Protein AF-A0A0R1VST0-F1 (afdb_monomer)

Radius of gyration: 21.59 Å; Cα contacts (8 Å, |Δi|>4): 178; chains: 1; bounding box: 47×49×69 Å

Nearest PDB structures (foldseek):
  4yc6-assembly4_G  TM=4.303E-01  e=3.233E-01  Homo sapiens
  6gu6-assembly1_A  TM=4.087E-01  e=3.025E-01  Homo sapiens
  7egb-assembly1_8  TM=4.702E-01  e=1.594E+00  Homo sapiens
  5a14-assembly1_A  TM=3.834E-01  e=1.492E+00  Homo sapiens
  1s28-assembly1_A  TM=2.102E-01  e=7.357E+00  Pseudomonas savastanoi pv. phaseolicola

Mean predicted aligned error: 6.31 Å

Sequence (160 aa):
MFVMWWSVFGMIIAALVVYVIGHHLWLRFRQISYQKQLDQQIRQVLPNLQAKIPQLIPESLTSSIPVSIWHRDVLIYEYMVQLRNTSSVTITAPALGIELNRAPALKARLIVTECWQRGDRFHFDVAYLINPETLEYVGDMAKIAEVDEAQAKEINNHKE

pLDDT: mean 90.3, std 8.96, range [51.16, 97.69]

Solvent-accessible surface area (backbone atoms only — not comparable to full-atom values): 8895 Å² total; per-residue (Å²): 114,73,70,59,53,53,54,53,52,51,51,52,51,52,52,51,52,52,48,53,53,52,49,54,50,51,51,53,52,50,52,54,52,50,49,55,54,48,52,57,32,48,61,71,34,34,67,65,47,26,77,78,40,72,46,51,40,68,87,53,60,45,74,44,71,65,80,83,79,66,90,64,81,51,47,47,36,39,35,38,30,38,33,80,49,64,70,86,80,86,72,49,30,70,61,49,23,58,54,57,62,64,26,76,88,64,89,50,60,57,41,35,79,42,60,50,72,61,68,42,34,43,36,38,32,38,38,44,51,77,48,69,47,27,46,52,50,53,55,52,52,52,54,49,51,54,51,54,55,51,52,55,51,55,56,53,65,75,75,111

Foldseek 3Di:
DVVVVVVVVVVVVVVVVCVVVVVVVVLVVVLVVVVVVLLVQQLVLVVVVCVVVVQWDSVQKDKDDPDPPDPDSFNKIKIKTFGNFQDDDPDFQVNVQVSSQVRPPQPFGKGWPDWDDDTRMTMIMITGPPDPSNVVVVVVSVVVVVVVVVVVVVVVVVVD

Secondary structure (DSSP, 8-state):
-HHHHHHHHHHHHHHHHHHHHHHHHHHHHHHHHHHHHHHHHHHHHHHHHHHHSTTB-GGG-EEEPPPS-S-S---EEEEEEEBSS-PPP---HHHHHHHHTTSTT-SS-EEEEEEEEETTEEEEEEEETTSHHHHHHHHHHHHHHHHHHHHHHHHHHT--

Organism: NCBI:txid1423735

Structure (mmCIF, N/CA/C/O backbone):
data_AF-A0A0R1VST0-F1
#
_entry.id   AF-A0A0R1VST0-F1
#
loop_
_atom_site.group_PDB
_atom_site.id
_atom_site.type_symbol
_atom_site.label_atom_id
_atom_site.label_alt_id
_atom_site.label_comp_id
_atom_site.label_asym_id
_atom_site.label_entity_id
_atom_site.label_seq_id
_atom_site.pdbx_PDB_ins_code
_atom_site.Cartn_x
_atom_site.Cartn_y
_atom_site.Cartn_z
_atom_site.occupancy
_atom_site.B_iso_or_equiv
_atom_site.auth_seq_id
_atom_site.auth_comp_id
_atom_site.auth_asym_id
_atom_site.auth_atom_id
_atom_site.pdbx_PDB_model_num
ATOM 1 N N . MET A 1 1 ? 33.007 -3.092 -44.570 1.00 61.06 1 MET A N 1
ATOM 2 C CA . MET A 1 1 ? 31.642 -3.556 -44.225 1.00 61.06 1 MET A CA 1
ATOM 3 C C . MET A 1 1 ? 31.562 -4.136 -42.812 1.00 61.06 1 MET A C 1
ATOM 5 O O . MET A 1 1 ? 30.746 -3.653 -42.049 1.00 61.06 1 MET A O 1
ATOM 9 N N . PHE A 1 2 ? 32.427 -5.084 -42.422 1.00 68.44 2 PHE A N 1
ATOM 10 C CA . PHE A 1 2 ? 32.388 -5.759 -41.106 1.00 68.44 2 PHE A CA 1
ATOM 11 C C . PHE A 1 2 ? 32.458 -4.816 -39.882 1.00 68.44 2 PHE A C 1
ATOM 13 O O . PHE A 1 2 ? 31.684 -4.966 -38.948 1.00 68.44 2 PHE A O 1
ATOM 20 N N . VAL A 1 3 ? 33.309 -3.783 -39.917 1.00 75.25 3 VAL A N 1
ATOM 21 C CA . VAL A 1 3 ? 33.450 -2.792 -38.824 1.00 75.25 3 VAL A CA 1
ATOM 22 C C . VAL A 1 3 ? 32.176 -1.958 -38.604 1.00 75.25 3 VAL A C 1
ATOM 24 O O . VAL A 1 3 ? 31.838 -1.640 -37.470 1.00 75.25 3 VAL A O 1
ATOM 27 N N . MET A 1 4 ? 31.421 -1.669 -39.669 1.00 83.00 4 MET A N 1
ATOM 28 C CA . MET A 1 4 ? 30.179 -0.886 -39.592 1.00 83.00 4 MET A CA 1
ATOM 29 C C . MET A 1 4 ? 29.078 -1.637 -38.826 1.00 83.00 4 MET A C 1
ATOM 31 O O . MET A 1 4 ? 28.333 -1.030 -38.063 1.00 83.00 4 MET A O 1
ATOM 35 N N . TRP A 1 5 ? 29.018 -2.965 -38.972 1.00 86.25 5 TRP A N 1
ATOM 36 C CA . TRP A 1 5 ? 28.059 -3.812 -38.259 1.00 86.25 5 TRP A CA 1
ATOM 37 C C . TRP A 1 5 ? 28.321 -3.857 -36.750 1.00 86.25 5 TRP A C 1
ATOM 39 O O . TRP A 1 5 ? 27.374 -3.805 -35.969 1.00 86.25 5 TRP A O 1
ATOM 49 N N . TRP A 1 6 ? 29.588 -3.866 -36.327 1.00 91.62 6 TRP A N 1
ATOM 50 C CA . TRP A 1 6 ? 29.949 -3.814 -34.906 1.00 91.62 6 TRP A CA 1
ATOM 51 C C . TRP A 1 6 ? 29.587 -2.481 -34.252 1.00 91.62 6 TRP A C 1
ATOM 53 O O . TRP A 1 6 ? 29.103 -2.469 -33.122 1.00 91.62 6 TRP A O 1
ATOM 63 N N . SER A 1 7 ? 29.756 -1.364 -34.963 1.00 89.50 7 SER A N 1
ATOM 64 C CA . SER A 1 7 ? 29.334 -0.049 -34.468 1.00 89.50 7 SER A CA 1
ATOM 65 C C . SER A 1 7 ? 27.814 0.050 -34.316 1.00 89.50 7 SER A C 1
ATOM 67 O O . SER A 1 7 ? 27.337 0.552 -33.300 1.00 89.50 7 SER A O 1
ATOM 69 N N . VAL A 1 8 ? 27.048 -0.472 -35.282 1.00 93.00 8 VAL A N 1
ATOM 70 C CA . VAL A 1 8 ? 25.577 -0.520 -35.198 1.00 93.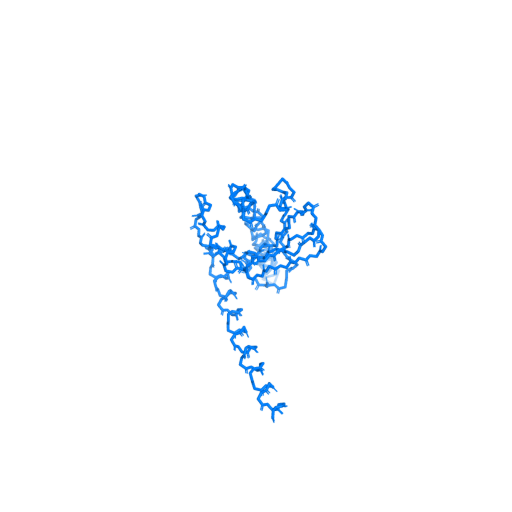00 8 VAL A CA 1
ATOM 71 C C . VAL A 1 8 ? 25.131 -1.402 -34.031 1.00 93.00 8 VAL A C 1
ATOM 73 O O . VAL A 1 8 ? 24.298 -0.987 -33.230 1.00 93.00 8 VAL A O 1
ATOM 76 N N . PHE A 1 9 ? 25.726 -2.585 -33.883 1.00 94.94 9 PHE A N 1
ATOM 77 C CA . PHE A 1 9 ? 25.421 -3.492 -32.779 1.00 94.94 9 PHE A CA 1
ATOM 78 C C . PHE A 1 9 ? 25.739 -2.869 -31.411 1.00 94.94 9 PHE A C 1
ATOM 80 O O . PHE A 1 9 ? 24.911 -2.914 -30.502 1.00 94.94 9 PHE A O 1
ATOM 87 N N . GLY A 1 10 ? 26.894 -2.208 -31.283 1.00 95.56 10 GLY A N 1
ATOM 88 C CA . GLY A 1 10 ? 27.271 -1.484 -30.069 1.00 95.56 10 GLY A CA 1
ATOM 89 C C . GLY A 1 10 ? 26.290 -0.363 -29.715 1.00 95.56 10 GLY A C 1
ATOM 90 O O . GLY A 1 10 ? 25.931 -0.209 -28.550 1.00 95.56 10 GLY A O 1
ATOM 91 N N . MET A 1 11 ? 25.792 0.375 -30.712 1.00 96.50 11 MET A N 1
ATOM 92 C CA . MET A 1 11 ? 24.791 1.426 -30.504 1.00 96.50 11 MET A CA 1
ATOM 93 C C . MET A 1 11 ? 23.446 0.863 -30.027 1.00 96.50 11 MET A C 1
ATOM 95 O O . MET A 1 11 ? 22.840 1.428 -29.119 1.00 96.50 11 MET A O 1
ATOM 99 N N . ILE A 1 12 ? 23.000 -0.264 -30.589 1.00 96.62 12 ILE A N 1
ATOM 100 C CA . ILE A 1 12 ? 21.766 -0.941 -30.161 1.00 96.62 12 ILE A CA 1
ATOM 101 C C . ILE A 1 12 ? 21.889 -1.409 -28.709 1.00 96.62 12 ILE A C 1
ATOM 103 O O . ILE A 1 12 ? 20.982 -1.168 -27.912 1.00 96.62 12 ILE A O 1
ATOM 107 N N . ILE A 1 13 ? 23.017 -2.025 -28.340 1.00 96.75 13 ILE A N 1
ATOM 108 C CA . ILE A 1 13 ? 23.263 -2.445 -26.954 1.00 96.75 13 ILE A CA 1
ATOM 109 C C . ILE A 1 13 ? 23.257 -1.236 -26.020 1.00 96.75 13 ILE A C 1
ATOM 111 O O . ILE A 1 13 ? 22.597 -1.272 -24.984 1.00 96.75 13 ILE A O 1
ATOM 115 N N . ALA A 1 14 ? 23.948 -0.154 -26.382 1.00 96.31 14 ALA A N 1
ATOM 116 C CA . ALA A 1 14 ? 23.977 1.056 -25.569 1.00 96.31 14 ALA A CA 1
ATOM 117 C C . ALA A 1 14 ? 22.568 1.637 -25.365 1.00 96.31 14 ALA A C 1
ATOM 119 O O . ALA A 1 14 ? 22.197 1.967 -24.238 1.00 96.31 14 ALA A O 1
ATOM 120 N N . ALA A 1 15 ? 21.755 1.698 -26.423 1.00 96.94 15 ALA A N 1
ATOM 121 C CA . ALA A 1 15 ? 20.371 2.154 -26.340 1.00 96.94 15 ALA A CA 1
ATOM 122 C C . ALA A 1 15 ? 19.517 1.255 -25.428 1.00 96.94 15 ALA A C 1
ATOM 124 O O . ALA A 1 15 ? 18.759 1.767 -24.604 1.00 96.94 15 ALA A O 1
ATOM 125 N N . LEU A 1 16 ? 19.675 -0.070 -25.520 1.00 97.25 16 LEU A N 1
ATOM 126 C CA . LEU A 1 16 ? 18.974 -1.026 -24.660 1.00 97.25 16 LEU A CA 1
ATOM 127 C C . LEU A 1 16 ? 19.350 -0.839 -23.184 1.00 97.25 16 LEU A C 1
ATOM 129 O O . LEU A 1 16 ? 18.473 -0.802 -22.324 1.00 97.25 16 LEU A O 1
ATOM 133 N N . VAL A 1 17 ? 20.642 -0.680 -22.887 1.00 96.56 17 VAL A N 1
ATOM 134 C CA . VAL A 1 17 ? 21.134 -0.457 -21.519 1.00 96.56 17 VAL A CA 1
ATOM 135 C C . VAL A 1 17 ? 20.560 0.836 -20.942 1.00 96.56 17 VAL A C 1
ATOM 137 O O . VAL A 1 17 ? 20.045 0.833 -19.823 1.00 96.56 17 VAL A O 1
ATOM 140 N N . VAL A 1 18 ? 20.586 1.928 -21.711 1.00 96.50 18 VAL A N 1
ATOM 141 C CA . VAL A 1 18 ? 20.003 3.213 -21.295 1.00 96.50 18 VAL A CA 1
ATOM 142 C C . VAL A 1 18 ? 18.503 3.077 -21.043 1.00 96.50 18 VAL A C 1
ATOM 144 O O . VAL A 1 18 ? 18.011 3.579 -20.033 1.00 96.50 18 VAL A O 1
ATOM 147 N N . TYR A 1 19 ? 17.784 2.369 -21.916 1.00 95.75 19 TYR A N 1
ATOM 148 C CA . TYR A 1 19 ? 16.354 2.128 -21.752 1.00 95.75 19 TYR A CA 1
ATOM 149 C C . TYR A 1 19 ? 16.048 1.353 -20.467 1.00 95.75 19 TYR A C 1
ATOM 151 O O . TYR A 1 19 ? 15.217 1.796 -19.678 1.00 95.75 19 TYR A O 1
ATOM 159 N N . VAL A 1 20 ? 16.741 0.238 -20.220 1.00 93.12 20 VAL A N 1
ATOM 160 C CA . VAL A 1 20 ? 16.515 -0.604 -19.035 1.00 93.12 20 VAL A CA 1
ATOM 161 C C . VAL A 1 20 ? 16.797 0.177 -17.752 1.00 93.12 20 VAL A C 1
ATOM 163 O O . VAL A 1 20 ? 15.960 0.195 -16.849 1.00 93.12 20 VAL A O 1
ATOM 166 N N . ILE A 1 21 ? 17.926 0.887 -17.681 1.00 93.75 21 ILE A N 1
ATOM 167 C CA . ILE A 1 21 ? 18.277 1.702 -16.509 1.00 93.75 21 ILE A CA 1
ATOM 168 C C . ILE A 1 21 ? 17.250 2.820 -16.306 1.00 93.75 21 ILE A C 1
ATOM 170 O O . ILE A 1 21 ? 16.734 2.990 -15.202 1.00 93.75 21 ILE A O 1
ATOM 174 N N . GLY A 1 22 ? 16.925 3.566 -17.365 1.00 93.75 22 GLY A N 1
ATOM 175 C CA . GLY A 1 22 ? 15.959 4.661 -17.301 1.00 93.75 22 GLY A CA 1
ATOM 176 C C . GLY A 1 22 ? 14.577 4.186 -16.857 1.00 93.75 22 GLY A C 1
ATOM 177 O O . GLY A 1 22 ? 13.959 4.810 -15.995 1.00 93.75 22 GLY A O 1
ATOM 178 N N . HIS A 1 23 ? 14.122 3.048 -17.380 1.00 90.50 23 HIS A N 1
ATOM 179 C CA . HIS A 1 23 ? 12.856 2.438 -16.999 1.00 90.50 23 HIS A CA 1
ATOM 180 C C . HIS A 1 23 ? 12.844 2.031 -15.521 1.00 90.50 23 HIS A C 1
ATOM 182 O O . HIS A 1 23 ? 11.932 2.421 -14.792 1.00 90.50 23 HIS A O 1
ATOM 188 N N . HIS A 1 24 ? 13.878 1.333 -15.040 1.00 87.88 24 HIS A N 1
ATOM 189 C CA . HIS A 1 24 ? 13.978 0.948 -13.629 1.00 87.88 24 HIS A CA 1
ATOM 190 C C . HIS A 1 24 ? 13.991 2.153 -12.686 1.00 87.88 24 HIS A C 1
ATOM 192 O O . HIS A 1 24 ? 13.293 2.152 -11.669 1.00 87.88 24 HIS A O 1
ATOM 198 N N . LEU A 1 25 ? 14.753 3.196 -13.023 1.00 90.25 25 LEU A N 1
ATOM 199 C CA . LEU A 1 25 ? 14.792 4.426 -12.234 1.00 90.25 25 LEU A CA 1
ATOM 200 C C . LEU A 1 25 ? 13.430 5.119 -12.220 1.00 90.25 25 LEU A C 1
ATOM 202 O O . LEU A 1 25 ? 12.967 5.537 -11.160 1.00 90.25 25 LEU A O 1
ATOM 206 N N . TRP A 1 26 ? 12.763 5.206 -13.371 1.00 91.19 26 TRP A N 1
ATOM 207 C CA . TRP A 1 26 ? 11.438 5.809 -13.475 1.00 91.19 26 TRP A CA 1
ATOM 208 C C . TRP A 1 26 ? 10.400 5.086 -12.612 1.00 91.19 26 TRP A C 1
ATOM 210 O O . TRP A 1 26 ? 9.687 5.748 -11.855 1.00 91.19 26 TRP A O 1
ATOM 220 N N . LEU A 1 27 ? 10.362 3.750 -12.651 1.00 89.12 27 LEU A N 1
ATOM 221 C CA . LEU A 1 27 ? 9.493 2.956 -11.778 1.00 89.12 27 LEU A CA 1
ATOM 222 C C . LEU A 1 27 ? 9.796 3.233 -10.301 1.00 89.12 27 LEU A C 1
ATOM 224 O O . LEU A 1 27 ? 8.892 3.523 -9.520 1.00 89.12 27 LEU A O 1
ATOM 228 N N . ARG A 1 28 ? 11.077 3.257 -9.913 1.00 88.50 28 ARG A N 1
ATOM 229 C CA . ARG A 1 28 ? 11.459 3.532 -8.522 1.00 88.50 28 ARG A CA 1
ATOM 230 C C . ARG A 1 28 ? 11.026 4.924 -8.063 1.00 88.50 28 ARG A C 1
ATOM 232 O O . ARG A 1 28 ? 10.497 5.070 -6.961 1.00 88.50 28 ARG A O 1
ATOM 239 N N . PHE A 1 29 ? 11.211 5.946 -8.898 1.00 90.50 29 PHE A N 1
ATOM 240 C CA . PHE A 1 29 ? 10.748 7.301 -8.594 1.00 90.50 29 PHE A CA 1
ATOM 241 C C . PHE A 1 29 ? 9.226 7.379 -8.488 1.00 90.50 29 PHE A C 1
ATOM 243 O O . PHE A 1 29 ? 8.713 8.065 -7.602 1.00 90.50 29 PHE A O 1
ATOM 250 N N . ARG A 1 30 ? 8.504 6.652 -9.345 1.00 91.12 30 ARG A N 1
ATOM 251 C CA . ARG A 1 30 ? 7.044 6.552 -9.304 1.00 91.12 30 ARG A CA 1
ATOM 252 C C . ARG A 1 30 ? 6.559 5.946 -7.986 1.00 91.12 30 ARG A C 1
ATOM 254 O O . ARG A 1 30 ? 5.728 6.564 -7.324 1.00 91.12 30 ARG A O 1
ATOM 261 N N . GLN A 1 31 ? 7.139 4.826 -7.550 1.00 91.50 31 GLN A N 1
ATOM 262 C CA . GLN A 1 31 ? 6.807 4.188 -6.267 1.00 91.50 31 GLN A CA 1
ATOM 263 C C . GLN A 1 31 ? 7.000 5.128 -5.080 1.00 91.50 31 GLN A C 1
ATOM 265 O O . GLN A 1 31 ? 6.098 5.262 -4.257 1.00 91.50 31 GLN A O 1
ATOM 270 N N . ILE A 1 32 ? 8.150 5.808 -5.015 1.00 92.31 32 ILE A N 1
ATOM 271 C CA . ILE A 1 32 ? 8.469 6.758 -3.939 1.00 92.31 32 ILE A CA 1
ATOM 272 C C . ILE A 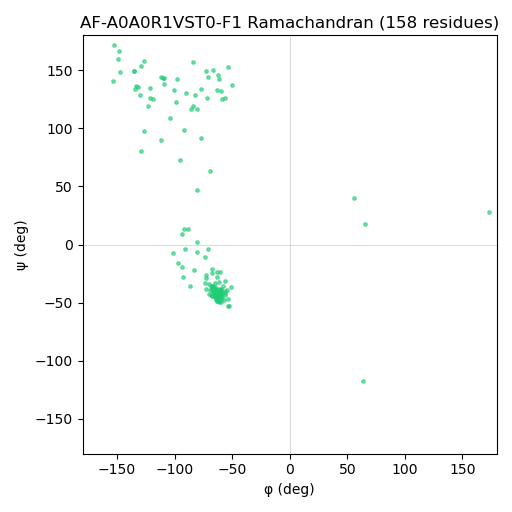1 32 ? 7.517 7.962 -3.979 1.00 92.31 32 ILE A C 1
ATOM 274 O O . ILE A 1 32 ? 7.108 8.473 -2.938 1.00 92.31 32 ILE A O 1
ATOM 278 N N . SER A 1 33 ? 7.159 8.438 -5.174 1.00 93.81 33 SER A N 1
ATOM 279 C CA . SER A 1 33 ? 6.218 9.550 -5.330 1.00 93.81 33 SER A CA 1
ATOM 280 C C . SER A 1 33 ? 4.824 9.191 -4.817 1.00 93.81 33 SER A C 1
ATOM 282 O O . SER A 1 33 ? 4.216 9.985 -4.095 1.00 93.81 33 SER A O 1
ATOM 284 N N . TYR A 1 34 ? 4.328 7.996 -5.146 1.00 94.56 34 TYR A N 1
ATOM 285 C CA . TYR A 1 34 ? 3.041 7.516 -4.649 1.00 94.56 34 TYR A CA 1
ATOM 286 C C . TYR A 1 34 ? 3.067 7.222 -3.151 1.00 94.56 34 TYR A C 1
ATOM 288 O O . TYR A 1 34 ? 2.128 7.619 -2.470 1.00 94.56 34 TYR A O 1
ATOM 296 N N . GLN A 1 35 ? 4.158 6.658 -2.623 1.00 94.94 35 GLN A N 1
ATOM 297 C CA . GLN A 1 35 ? 4.348 6.476 -1.182 1.00 94.94 35 GLN A CA 1
ATOM 298 C C . GLN A 1 35 ? 4.157 7.802 -0.442 1.00 94.94 35 GLN A C 1
ATOM 300 O O . GLN A 1 35 ? 3.310 7.908 0.435 1.00 94.94 35 GLN A O 1
ATOM 305 N N . LYS A 1 36 ? 4.868 8.858 -0.861 1.00 94.94 36 LYS A N 1
ATOM 306 C CA . LYS A 1 36 ? 4.768 10.183 -0.229 1.00 94.94 36 LYS A CA 1
ATOM 307 C C . LYS A 1 36 ? 3.359 10.773 -0.303 1.00 94.94 36 LYS A C 1
ATOM 309 O O . LYS A 1 36 ? 2.917 11.400 0.655 1.00 94.94 36 LYS A O 1
ATOM 314 N N . GLN A 1 37 ? 2.668 10.596 -1.431 1.00 94.31 37 GLN A N 1
ATOM 315 C CA . GLN A 1 37 ? 1.282 11.051 -1.588 1.00 94.31 37 GLN A CA 1
ATOM 316 C C . GLN A 1 37 ? 0.345 10.310 -0.624 1.00 94.31 37 GLN A C 1
ATOM 318 O O . GLN A 1 37 ? -0.436 10.950 0.079 1.00 94.31 37 GLN A O 1
ATOM 323 N N . LEU A 1 38 ? 0.460 8.984 -0.538 1.00 94.75 38 LEU A N 1
ATOM 324 C CA . LEU A 1 38 ? -0.349 8.173 0.369 1.00 94.75 38 LEU A CA 1
ATOM 325 C C . LEU A 1 38 ? -0.025 8.450 1.832 1.00 94.75 38 LEU A C 1
ATOM 327 O O . LEU A 1 38 ? -0.944 8.565 2.632 1.00 94.75 38 LEU A O 1
ATOM 331 N N . ASP A 1 39 ? 1.244 8.647 2.185 1.00 95.62 39 ASP A N 1
ATOM 332 C CA . ASP A 1 39 ? 1.646 9.018 3.542 1.00 95.62 39 ASP A CA 1
ATOM 333 C C . ASP A 1 39 ? 0.939 10.299 3.990 1.00 95.62 39 ASP A C 1
ATOM 335 O O . ASP A 1 39 ? 0.444 10.379 5.113 1.00 95.62 39 ASP A O 1
ATOM 339 N N . GLN A 1 40 ? 0.861 11.304 3.112 1.00 94.31 40 GLN A N 1
ATOM 340 C CA . GLN A 1 40 ? 0.144 12.546 3.400 1.00 94.31 40 GLN A CA 1
ATOM 341 C C . GLN A 1 40 ? -1.355 12.303 3.606 1.00 94.31 40 GLN A C 1
ATOM 343 O O . GLN A 1 40 ? -1.937 12.857 4.536 1.00 94.31 40 GLN A O 1
ATOM 348 N N . GLN A 1 41 ? -1.971 11.459 2.780 1.00 94.31 41 GLN A N 1
ATOM 349 C CA . GLN A 1 41 ? -3.401 11.144 2.854 1.00 94.31 41 GLN A CA 1
ATOM 350 C C . GLN A 1 41 ? -3.746 10.314 4.094 1.00 94.31 41 GLN A C 1
ATOM 352 O O . GLN A 1 41 ? -4.704 10.615 4.803 1.00 94.31 41 GLN A O 1
ATOM 357 N N . ILE A 1 42 ? -2.927 9.317 4.414 1.00 94.94 42 ILE A N 1
ATOM 358 C CA . ILE A 1 42 ? -3.094 8.463 5.588 1.00 94.94 42 ILE A CA 1
ATOM 359 C C . ILE A 1 42 ? -2.911 9.289 6.867 1.00 94.94 42 ILE A C 1
ATOM 361 O O . ILE A 1 42 ? -3.738 9.202 7.775 1.00 94.94 42 ILE A O 1
ATOM 365 N N . ARG A 1 43 ? -1.925 10.196 6.923 1.00 94.94 43 ARG A N 1
ATOM 366 C CA . ARG A 1 43 ? -1.762 11.126 8.060 1.00 94.94 43 ARG A CA 1
ATOM 367 C C . ARG A 1 43 ? -3.008 11.970 8.338 1.00 94.94 43 ARG A C 1
ATOM 369 O O . ARG A 1 43 ? -3.259 12.282 9.497 1.00 94.94 43 ARG A O 1
ATOM 376 N N . GLN A 1 44 ? -3.798 12.315 7.321 1.00 93.06 44 GLN A N 1
ATOM 377 C CA . GLN A 1 44 ? -5.029 13.095 7.503 1.00 93.06 44 GLN A CA 1
ATOM 378 C C . GLN A 1 44 ? -6.165 12.290 8.147 1.00 93.06 44 GLN A C 1
ATOM 380 O O . GLN A 1 44 ? -7.023 12.874 8.804 1.00 93.06 44 GLN A O 1
ATOM 385 N N . VAL A 1 45 ? -6.176 10.962 7.994 1.00 93.69 45 VAL A N 1
ATOM 386 C CA . VAL A 1 45 ? -7.206 10.086 8.584 1.00 93.69 45 VAL A CA 1
ATOM 387 C C . VAL A 1 45 ? -6.778 9.442 9.899 1.00 93.69 45 VAL A C 1
ATOM 389 O O . VAL A 1 45 ? -7.635 8.990 10.656 1.00 93.69 45 VAL A O 1
ATOM 392 N N . LEU A 1 46 ? -5.483 9.439 10.222 1.00 92.50 46 LEU A N 1
ATOM 393 C CA . LEU A 1 46 ? -4.964 8.880 11.473 1.00 92.50 46 LEU A CA 1
ATOM 394 C C . LEU A 1 46 ? -5.621 9.439 12.748 1.00 92.50 46 LEU A C 1
ATOM 396 O O . LEU A 1 46 ? -5.879 8.640 13.645 1.00 92.50 46 LEU A O 1
ATOM 400 N N . PRO A 1 47 ? -5.946 10.742 12.860 1.00 91.62 47 PRO A N 1
ATOM 401 C CA . PRO A 1 47 ? -6.686 11.254 14.015 1.00 91.62 47 PRO A CA 1
ATOM 402 C C . PRO A 1 47 ? -8.067 10.601 14.181 1.00 91.62 47 PRO A C 1
ATOM 404 O O . PRO A 1 47 ? -8.461 10.245 15.290 1.00 91.62 47 PRO A O 1
ATOM 407 N N . ASN A 1 48 ? -8.782 10.357 13.077 1.00 90.56 48 ASN A N 1
ATOM 408 C CA . ASN A 1 48 ? -10.067 9.650 13.108 1.00 90.56 48 ASN A CA 1
ATOM 409 C C . ASN A 1 48 ? -9.880 8.182 13.505 1.00 90.56 48 ASN A C 1
ATOM 411 O O . ASN A 1 48 ? -10.700 7.613 14.226 1.00 90.56 48 ASN A O 1
ATOM 415 N N . LEU 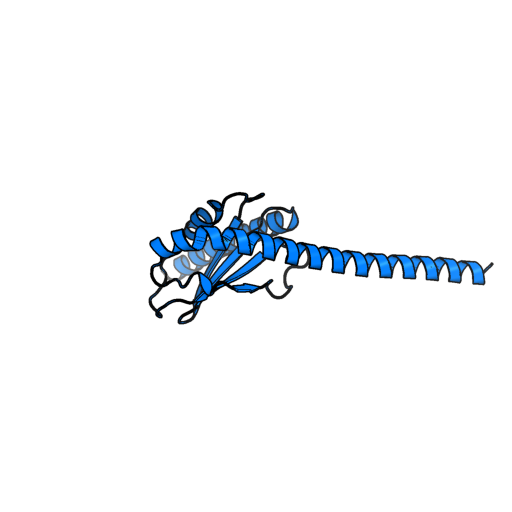A 1 49 ? -8.778 7.573 13.068 1.00 91.62 49 LEU A N 1
ATOM 416 C CA . LEU A 1 49 ? -8.427 6.213 13.448 1.00 91.62 49 LEU A CA 1
ATOM 417 C C . LEU A 1 49 ? -8.046 6.116 14.933 1.00 91.62 49 LEU A C 1
ATOM 419 O O . LEU A 1 49 ? -8.422 5.148 15.587 1.00 91.62 49 LEU A O 1
ATOM 423 N N . GLN A 1 50 ? -7.384 7.132 15.494 1.00 93.94 50 GLN A N 1
ATOM 424 C CA . GLN A 1 50 ? -7.066 7.211 16.922 1.00 9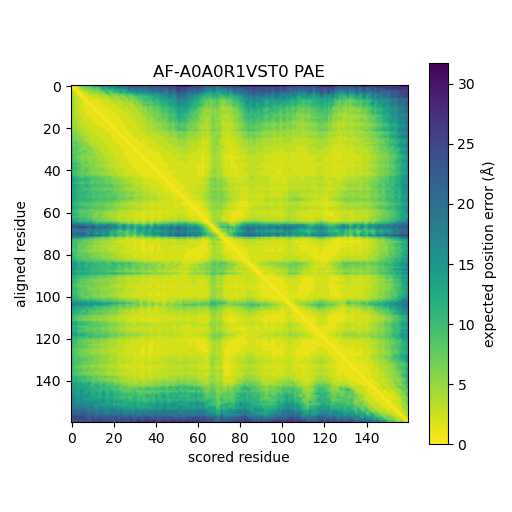3.94 50 GLN A CA 1
ATOM 425 C C . GLN A 1 50 ? -8.334 7.226 17.786 1.00 93.94 50 GLN A C 1
ATOM 427 O O . GLN A 1 50 ? -8.341 6.634 18.859 1.00 93.94 50 GLN A O 1
ATOM 432 N N . ALA A 1 51 ? -9.440 7.807 17.310 1.00 91.00 51 ALA A N 1
ATOM 433 C CA . ALA A 1 51 ? -10.721 7.724 18.018 1.00 91.00 51 ALA A CA 1
ATOM 434 C C . ALA A 1 51 ? -11.249 6.277 18.136 1.00 91.00 51 ALA A C 1
ATOM 436 O O . ALA A 1 51 ? -11.963 5.957 19.084 1.00 91.00 51 ALA A O 1
ATOM 437 N N . LYS A 1 52 ? -10.888 5.394 17.195 1.00 91.00 52 LYS A N 1
ATOM 438 C CA . LYS A 1 52 ? -11.249 3.963 17.198 1.00 91.00 52 LYS A CA 1
ATOM 439 C C . LYS A 1 52 ? -10.198 3.084 17.868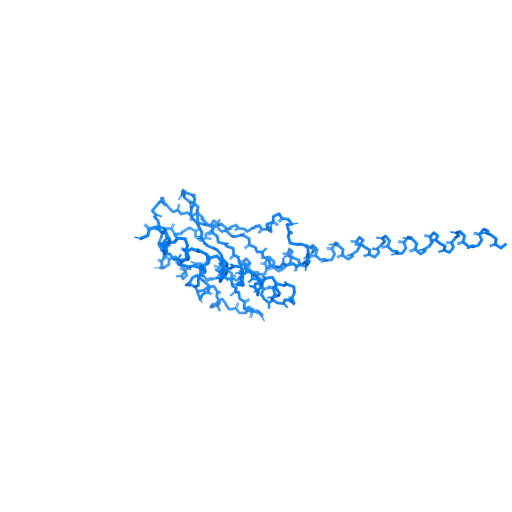 1.00 91.00 52 LYS A C 1
ATOM 441 O O . LYS A 1 52 ? -10.530 2.029 18.396 1.00 91.00 52 LYS A O 1
ATOM 446 N N . ILE A 1 53 ? -8.942 3.517 17.836 1.00 92.69 53 ILE A N 1
ATOM 447 C CA . ILE A 1 53 ? -7.787 2.826 18.406 1.00 92.69 53 ILE A CA 1
ATOM 448 C C . ILE A 1 53 ? -7.037 3.844 19.282 1.00 92.69 53 ILE A C 1
ATOM 450 O O . ILE A 1 53 ? -6.042 4.427 18.842 1.00 92.69 53 ILE A O 1
ATOM 454 N N . PRO A 1 54 ? -7.501 4.087 20.525 1.00 93.06 54 PRO A N 1
ATOM 455 C CA . PRO A 1 54 ? -6.990 5.169 21.376 1.00 93.06 54 PRO A CA 1
ATOM 456 C C . PRO A 1 54 ? -5.498 5.066 21.697 1.00 93.06 54 PRO A C 1
ATOM 458 O O . PRO A 1 54 ? -4.849 6.072 21.993 1.00 93.06 54 PRO A O 1
ATOM 461 N N . GLN A 1 55 ? -4.933 3.856 21.626 1.00 94.38 55 GLN A N 1
ATOM 462 C CA . GLN A 1 55 ? -3.505 3.656 21.830 1.00 94.38 55 GLN A CA 1
ATOM 463 C C . GLN A 1 55 ? -2.635 4.142 20.662 1.00 94.38 55 GLN A C 1
ATOM 465 O O . GLN A 1 55 ? -1.433 4.232 20.858 1.00 94.38 55 GLN A O 1
ATOM 470 N N . LEU A 1 56 ? -3.171 4.494 19.488 1.00 95.44 56 LEU A N 1
ATOM 471 C CA . LEU A 1 56 ? -2.355 5.013 18.383 1.00 95.44 56 LEU A CA 1
ATOM 472 C C . LEU A 1 56 ? -1.637 6.318 18.753 1.00 95.44 56 LEU A C 1
ATOM 474 O O . LEU A 1 56 ? -2.210 7.199 19.403 1.00 95.44 56 LEU A O 1
ATOM 478 N N . ILE A 1 57 ? -0.404 6.463 18.266 1.00 95.88 57 ILE A N 1
ATOM 479 C CA . ILE A 1 57 ? 0.377 7.706 18.278 1.00 95.88 57 ILE A CA 1
ATOM 480 C C . ILE A 1 57 ? 0.517 8.185 16.821 1.00 95.88 57 ILE A C 1
ATOM 482 O O . ILE A 1 57 ? 1.454 7.768 16.136 1.00 95.88 57 ILE A O 1
ATOM 486 N N . PRO A 1 58 ? -0.414 9.013 16.307 1.00 93.94 58 PRO A N 1
ATOM 487 C CA . PRO A 1 58 ? -0.478 9.408 14.898 1.00 93.94 58 PRO A CA 1
ATOM 488 C C . PRO A 1 58 ? 0.829 9.935 14.298 1.00 93.94 58 PRO A C 1
ATOM 490 O O . PRO A 1 58 ? 1.161 9.672 13.142 1.00 93.94 58 PRO A O 1
ATOM 493 N N . GLU A 1 59 ? 1.598 10.671 15.092 1.00 93.94 59 GLU A N 1
ATOM 494 C CA . GLU A 1 59 ? 2.824 11.345 14.673 1.00 93.94 59 GLU A CA 1
ATOM 495 C C . GLU A 1 59 ? 3.937 10.349 14.326 1.00 93.94 59 GLU A C 1
ATOM 497 O O . GLU A 1 59 ? 4.811 10.652 13.515 1.00 93.94 59 GLU A O 1
ATOM 502 N N . SER A 1 60 ? 3.869 9.141 14.891 1.00 96.06 60 SER A N 1
ATOM 503 C CA . SER A 1 60 ? 4.861 8.079 14.713 1.00 96.06 60 SER A CA 1
ATOM 504 C C . SER A 1 60 ? 4.716 7.284 13.412 1.00 96.06 60 SER A C 1
ATOM 506 O O . SER A 1 60 ? 5.484 6.348 13.196 1.00 96.06 60 SER A O 1
ATOM 508 N N . LEU A 1 61 ? 3.752 7.635 12.548 1.00 97.12 61 LEU A N 1
ATOM 509 C CA . LEU A 1 61 ? 3.545 6.943 11.279 1.00 97.12 61 LEU A CA 1
ATOM 510 C C . LEU A 1 61 ? 4.825 6.946 10.442 1.00 97.12 61 LEU A C 1
ATOM 512 O O . LEU A 1 61 ? 5.375 8.001 10.105 1.00 97.12 61 LEU A O 1
ATOM 516 N N . THR A 1 62 ? 5.232 5.754 10.040 1.00 96.81 62 THR A N 1
ATOM 517 C CA . THR A 1 62 ? 6.310 5.505 9.088 1.00 96.81 62 THR A CA 1
ATOM 518 C C . THR A 1 62 ? 5.812 4.554 8.013 1.00 96.81 62 THR A C 1
ATOM 520 O O . THR A 1 62 ? 4.880 3.785 8.250 1.00 96.81 62 THR A O 1
ATOM 523 N N . SER A 1 63 ? 6.411 4.632 6.829 1.00 96.38 63 SER A N 1
ATOM 524 C CA . SER A 1 63 ? 6.100 3.733 5.727 1.00 96.38 63 SER A CA 1
ATOM 525 C C . SER A 1 63 ? 7.372 3.234 5.058 1.00 96.38 63 SER A C 1
ATOM 527 O O . SER A 1 63 ? 8.390 3.934 4.996 1.00 96.38 63 SER A O 1
ATOM 529 N N . SER A 1 64 ? 7.310 2.020 4.535 1.00 93.31 64 SER A N 1
ATOM 530 C CA . SER A 1 64 ? 8.358 1.410 3.729 1.00 93.31 64 SER A CA 1
ATOM 531 C C . SER A 1 64 ? 7.764 0.735 2.506 1.00 93.31 64 SER A C 1
ATOM 533 O O . SER A 1 64 ? 6.650 0.224 2.531 1.00 93.31 64 SER A O 1
ATOM 535 N N . ILE A 1 65 ? 8.541 0.709 1.428 1.00 89.56 65 ILE A N 1
ATOM 536 C CA . ILE A 1 65 ? 8.271 -0.182 0.302 1.00 89.56 65 ILE A CA 1
ATOM 537 C C . ILE A 1 65 ? 8.823 -1.549 0.724 1.00 89.56 65 ILE A C 1
ATOM 539 O O . ILE A 1 65 ? 10.039 -1.623 0.950 1.00 89.56 65 ILE A O 1
ATOM 543 N N . PRO A 1 66 ? 7.986 -2.594 0.863 1.00 81.62 66 PRO A N 1
ATOM 544 C CA . PRO A 1 66 ? 8.455 -3.930 1.206 1.00 81.62 66 PRO A CA 1
ATOM 545 C C . PRO A 1 66 ? 9.555 -4.386 0.241 1.00 81.62 66 PRO A C 1
ATOM 547 O O . PRO A 1 66 ? 9.623 -3.936 -0.909 1.00 81.62 66 PRO A O 1
ATOM 550 N N . VAL A 1 67 ? 10.439 -5.273 0.705 1.00 64.94 67 VAL A N 1
ATOM 551 C CA . VAL A 1 67 ? 11.500 -5.857 -0.135 1.00 64.94 67 VAL A CA 1
ATOM 552 C C . VAL A 1 67 ? 10.875 -6.384 -1.430 1.00 64.94 67 VAL A C 1
ATOM 554 O O . VAL A 1 67 ? 9.798 -6.970 -1.393 1.00 64.94 67 VAL A O 1
ATOM 557 N N . SER A 1 68 ? 11.521 -6.136 -2.576 1.00 61.31 68 SER A N 1
ATOM 558 C CA . SER A 1 68 ? 10.966 -6.330 -3.924 1.00 61.31 68 SER A CA 1
ATOM 559 C C . SER A 1 68 ? 10.760 -7.805 -4.307 1.00 61.31 68 SER A C 1
ATOM 561 O O . SER A 1 68 ? 11.386 -8.309 -5.238 1.00 61.31 68 SER A O 1
ATOM 563 N N . ILE A 1 69 ? 9.895 -8.521 -3.594 1.00 58.81 69 ILE A N 1
ATOM 564 C CA . ILE A 1 69 ? 9.458 -9.868 -3.973 1.00 58.81 69 ILE A CA 1
ATOM 565 C C . ILE A 1 69 ? 8.513 -9.811 -5.185 1.00 58.81 69 ILE A C 1
ATOM 567 O O . ILE A 1 69 ? 8.535 -10.698 -6.037 1.00 58.81 69 ILE A O 1
ATOM 571 N N . TRP A 1 70 ? 7.771 -8.711 -5.340 1.00 64.56 70 TRP A N 1
ATOM 572 C CA . TRP A 1 70 ? 6.828 -8.502 -6.437 1.00 64.56 70 TRP A CA 1
ATOM 573 C C . TRP A 1 70 ? 7.500 -7.789 -7.620 1.00 64.56 70 TRP A C 1
ATOM 575 O O . TRP A 1 70 ? 7.661 -6.567 -7.650 1.00 64.56 70 TRP A O 1
ATOM 585 N N . HIS A 1 71 ? 7.915 -8.564 -8.620 1.00 60.16 71 HIS A N 1
ATOM 586 C CA . HIS A 1 71 ? 8.437 -8.051 -9.886 1.00 60.16 71 HIS A CA 1
ATOM 587 C C . HIS A 1 71 ? 7.268 -7.567 -10.752 1.00 60.16 71 HIS A C 1
ATOM 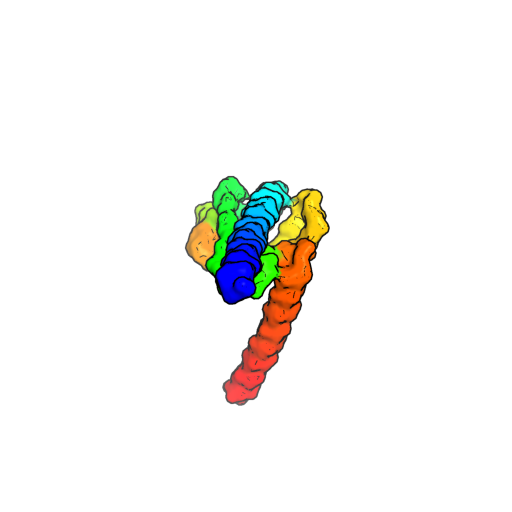589 O O . HIS A 1 71 ? 6.714 -8.413 -11.441 1.00 60.16 71 HIS A O 1
ATOM 595 N N . ARG A 1 72 ? 6.864 -6.278 -10.695 1.00 67.94 72 ARG A N 1
ATOM 596 C CA . ARG A 1 72 ? 5.942 -5.612 -11.671 1.00 67.94 72 ARG A CA 1
ATOM 597 C C . ARG A 1 72 ? 5.487 -4.183 -11.306 1.00 67.94 72 ARG A C 1
ATOM 599 O O . ARG A 1 72 ? 4.418 -3.760 -11.702 1.00 67.94 72 ARG A O 1
ATOM 606 N N . ASP A 1 73 ? 6.265 -3.398 -10.565 1.00 85.69 73 ASP A N 1
ATOM 607 C CA . ASP A 1 73 ? 5.785 -2.079 -10.094 1.00 85.69 73 ASP A CA 1
ATOM 608 C C . ASP A 1 73 ? 4.468 -2.144 -9.297 1.00 85.69 73 ASP A C 1
ATOM 610 O O . ASP A 1 73 ? 3.561 -1.322 -9.430 1.00 85.69 73 ASP A O 1
ATOM 614 N N . VAL A 1 74 ? 4.360 -3.171 -8.461 1.00 91.12 74 VAL A N 1
ATOM 615 C CA . VAL A 1 74 ? 3.240 -3.327 -7.543 1.00 91.12 74 VAL A CA 1
ATOM 616 C C . VAL A 1 74 ? 3.376 -2.289 -6.425 1.00 91.12 74 VAL A C 1
ATOM 618 O O . VAL A 1 74 ? 4.415 -2.191 -5.771 1.00 91.12 74 VAL A O 1
ATOM 621 N N . LEU A 1 75 ? 2.327 -1.498 -6.217 1.00 93.69 75 LEU A N 1
ATOM 622 C CA . LEU A 1 75 ? 2.291 -0.365 -5.296 1.00 93.69 75 LEU A CA 1
ATOM 623 C C . LEU A 1 75 ? 1.707 -0.801 -3.950 1.00 93.69 75 LEU A C 1
ATOM 625 O O . LEU A 1 75 ? 0.567 -0.474 -3.615 1.00 93.69 75 LEU A O 1
ATOM 629 N N . ILE A 1 76 ? 2.505 -1.562 -3.200 1.00 93.38 76 ILE A N 1
ATOM 630 C CA . ILE A 1 76 ? 2.224 -1.938 -1.810 1.00 93.38 76 ILE A CA 1
ATOM 631 C C . ILE A 1 76 ? 3.185 -1.195 -0.897 1.00 93.38 76 ILE A C 1
ATOM 633 O O . ILE A 1 76 ? 4.385 -1.103 -1.174 1.00 93.38 76 ILE A O 1
ATOM 637 N N . TYR A 1 77 ? 2.653 -0.707 0.211 1.00 95.12 77 TYR A N 1
ATOM 638 C CA . TYR A 1 77 ? 3.412 -0.013 1.232 1.00 95.12 77 TYR A CA 1
ATOM 639 C C . TYR A 1 77 ? 3.091 -0.621 2.588 1.00 95.12 77 TYR A C 1
ATOM 641 O O . TYR A 1 77 ? 1.921 -0.731 2.956 1.00 95.12 77 TYR A O 1
ATOM 649 N N . GLU A 1 78 ? 4.136 -0.985 3.320 1.00 96.00 78 GLU A N 1
ATOM 650 C CA . GLU A 1 78 ? 4.020 -1.348 4.726 1.00 96.00 78 GLU A CA 1
ATOM 651 C C . GLU A 1 78 ? 3.999 -0.060 5.537 1.00 96.00 78 GLU A C 1
ATOM 653 O O . GLU A 1 78 ? 4.875 0.799 5.386 1.00 96.00 78 GLU A O 1
ATOM 658 N N . TYR A 1 79 ? 3.011 0.069 6.409 1.00 97.31 79 TYR A N 1
ATOM 659 C CA . TYR A 1 79 ? 2.906 1.151 7.368 1.00 97.31 79 TYR A CA 1
ATOM 660 C C . TYR A 1 79 ? 3.134 0.631 8.777 1.00 97.31 79 TYR A C 1
ATOM 662 O O . TYR A 1 79 ? 2.679 -0.449 9.144 1.00 97.31 79 TYR A O 1
ATOM 670 N N . MET A 1 80 ? 3.790 1.450 9.593 1.00 97.25 80 MET A N 1
ATOM 671 C CA . MET A 1 80 ? 3.960 1.208 11.018 1.00 97.25 80 MET A CA 1
ATOM 672 C C . MET A 1 80 ? 3.611 2.464 11.802 1.00 97.25 80 MET A C 1
ATOM 674 O O . MET A 1 80 ? 4.035 3.572 11.463 1.00 97.25 80 MET A 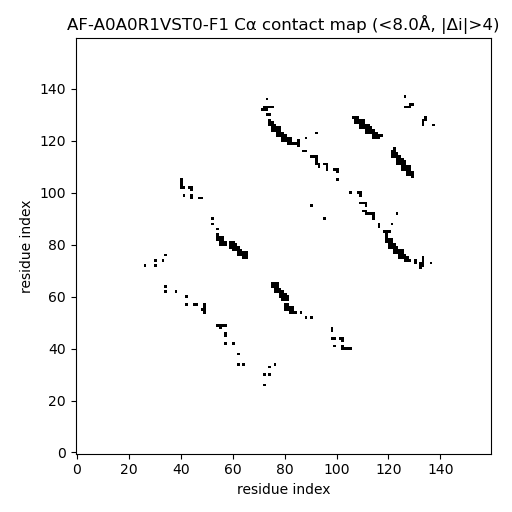O 1
ATOM 678 N N . VAL A 1 81 ? 2.856 2.274 12.877 1.00 97.50 81 VAL A N 1
ATOM 679 C CA . VAL A 1 81 ? 2.506 3.306 13.848 1.00 97.50 81 VAL A CA 1
ATOM 680 C C . VAL A 1 81 ? 2.721 2.764 15.260 1.00 97.50 81 VAL A C 1
ATOM 682 O O . VAL A 1 81 ? 2.382 1.620 15.573 1.00 97.50 81 VAL A O 1
ATOM 685 N N . GLN A 1 82 ? 3.321 3.581 16.121 1.00 97.69 82 GLN A N 1
ATOM 686 C CA . GLN A 1 82 ? 3.533 3.245 17.522 1.00 97.69 82 GLN A CA 1
ATOM 687 C C . GLN A 1 82 ? 2.226 3.306 18.308 1.00 97.69 82 GLN A C 1
ATOM 689 O O . GLN A 1 82 ? 1.326 4.113 18.042 1.00 97.69 82 GLN A O 1
ATOM 694 N N . LEU A 1 83 ? 2.164 2.453 19.319 1.00 97.12 83 LEU A N 1
ATOM 695 C CA . LEU A 1 83 ? 1.096 2.348 20.286 1.00 97.12 83 LEU A CA 1
ATOM 696 C C . LEU A 1 83 ? 1.592 2.854 21.643 1.00 97.12 83 LEU A C 1
ATOM 698 O O . LEU A 1 83 ? 2.717 2.589 22.051 1.00 97.12 83 LEU A O 1
ATOM 702 N N . ARG A 1 84 ? 0.726 3.532 22.396 1.00 95.94 84 ARG A N 1
ATOM 703 C CA . ARG A 1 84 ? 1.001 3.976 23.772 1.00 95.94 84 ARG A CA 1
ATOM 704 C C . ARG A 1 84 ? 1.225 2.808 24.733 1.00 95.94 84 ARG A C 1
ATOM 706 O O . ARG A 1 84 ? 1.799 2.999 25.799 1.00 95.94 84 ARG A O 1
ATOM 713 N N . ASN A 1 85 ? 0.700 1.631 24.403 1.00 93.69 85 ASN A N 1
ATOM 714 C CA . ASN A 1 85 ? 0.816 0.415 25.195 1.00 93.69 85 ASN A CA 1
ATOM 715 C C . ASN A 1 85 ? 0.723 -0.827 24.292 1.00 93.69 85 ASN A C 1
ATOM 717 O O . ASN A 1 85 ? 0.403 -0.730 23.109 1.00 93.69 85 ASN A O 1
ATOM 721 N N . THR A 1 86 ? 0.978 -2.000 24.866 1.00 93.19 86 THR A N 1
ATOM 722 C CA . THR A 1 86 ? 0.984 -3.295 24.167 1.00 93.19 86 THR A CA 1
ATOM 723 C C . THR A 1 86 ? -0.385 -3.983 24.129 1.00 93.19 86 THR A C 1
ATOM 725 O O . THR A 1 86 ? -0.463 -5.168 23.806 1.00 93.19 86 THR A O 1
ATOM 728 N N . SER A 1 87 ? -1.472 -3.275 24.458 1.00 92.81 87 SER A N 1
ATOM 729 C CA . SER A 1 87 ? -2.822 -3.845 24.377 1.00 92.81 87 SER A CA 1
ATOM 730 C C . SER A 1 87 ? -3.140 -4.223 22.935 1.00 92.81 87 SER A C 1
ATOM 732 O O . SER A 1 87 ? -2.705 -3.545 22.001 1.00 92.81 87 SER A O 1
ATOM 734 N N . SER A 1 88 ? -3.898 -5.303 22.756 1.00 90.88 88 SER A N 1
ATOM 735 C CA . SER A 1 88 ? -4.249 -5.800 21.427 1.00 90.88 88 SER A CA 1
ATOM 736 C C . SER A 1 88 ? -5.091 -4.778 20.653 1.00 90.88 88 SER A C 1
ATOM 738 O O . SER A 1 88 ? -6.053 -4.217 21.181 1.00 90.88 88 SER A O 1
ATOM 740 N N . VAL A 1 89 ? -4.724 -4.529 19.398 1.00 93.00 89 VAL A N 1
ATOM 741 C CA . VAL A 1 89 ? -5.522 -3.772 18.430 1.00 93.00 89 VAL A CA 1
ATOM 742 C C . VAL A 1 89 ? -6.531 -4.718 17.774 1.00 93.00 89 VAL A C 1
ATOM 744 O O . VAL A 1 89 ? -6.146 -5.673 17.110 1.00 93.00 89 VAL A O 1
ATOM 747 N N . THR A 1 90 ? -7.828 -4.443 17.925 1.00 90.94 90 THR A N 1
ATOM 748 C CA . THR A 1 90 ? -8.913 -5.328 17.440 1.00 90.94 90 THR A CA 1
ATOM 749 C C . THR A 1 90 ? -9.436 -4.966 16.040 1.00 90.94 90 THR A C 1
ATOM 751 O O . THR A 1 90 ? -10.453 -5.494 15.597 1.00 90.94 90 THR A O 1
ATOM 754 N N . ILE A 1 91 ? -8.790 -4.048 15.315 1.00 94.00 91 ILE A N 1
ATOM 755 C CA . ILE A 1 91 ? -9.254 -3.664 13.975 1.00 94.00 91 ILE A CA 1
ATOM 756 C C . ILE A 1 91 ? -8.874 -4.723 12.931 1.00 94.00 91 ILE A C 1
ATOM 758 O O . ILE A 1 91 ? -7.738 -5.186 12.876 1.00 94.00 91 ILE A O 1
ATOM 762 N N . THR A 1 92 ? -9.820 -5.099 12.073 1.00 94.62 92 THR A N 1
ATOM 763 C CA . THR A 1 92 ? -9.538 -5.991 10.941 1.00 94.62 92 THR A CA 1
ATOM 764 C C . THR A 1 92 ? -9.001 -5.198 9.749 1.00 94.62 92 THR A C 1
ATOM 766 O O . THR A 1 92 ? -9.283 -4.004 9.615 1.00 94.62 92 THR A O 1
ATOM 769 N N . ALA A 1 93 ? -8.273 -5.856 8.842 1.00 94.88 93 ALA A N 1
ATOM 770 C CA . ALA A 1 93 ? -7.797 -5.230 7.607 1.00 94.88 93 ALA A CA 1
ATOM 771 C C . ALA A 1 93 ? -8.933 -4.581 6.781 1.00 94.88 93 ALA A C 1
ATOM 773 O O . ALA A 1 93 ? -8.825 -3.393 6.466 1.00 94.88 93 ALA A O 1
ATOM 774 N N . PRO A 1 94 ? -10.088 -5.239 6.532 1.00 94.94 94 PRO A N 1
ATOM 775 C CA . PRO A 1 94 ? -11.206 -4.595 5.837 1.00 94.94 94 PRO A CA 1
ATOM 776 C C . PRO A 1 94 ? -11.753 -3.358 6.562 1.00 94.94 94 PRO A C 1
ATOM 778 O O . PRO A 1 94 ? -12.047 -2.346 5.922 1.00 94.94 94 PRO A O 1
ATOM 781 N N . ALA A 1 95 ? -11.865 -3.409 7.895 1.00 95.25 95 ALA A N 1
ATOM 782 C CA . ALA A 1 95 ? -12.348 -2.283 8.690 1.00 95.25 95 ALA A CA 1
ATOM 783 C C . ALA A 1 95 ? -11.378 -1.094 8.641 1.00 95.25 95 ALA A C 1
ATOM 785 O O . ALA A 1 95 ? -11.817 0.044 8.478 1.00 95.25 95 ALA A O 1
ATOM 786 N N . LEU A 1 96 ? -10.067 -1.351 8.707 1.00 96.75 96 LEU A N 1
ATOM 787 C CA . LEU A 1 96 ? -9.050 -0.320 8.517 1.00 96.75 96 LEU A CA 1
ATOM 788 C C . LEU A 1 96 ? -9.123 0.266 7.103 1.00 96.75 96 LEU A C 1
ATOM 790 O O . LEU A 1 96 ? -9.106 1.484 6.943 1.00 96.75 96 LEU A O 1
ATOM 794 N N . GLY A 1 97 ? -9.292 -0.579 6.084 1.00 96.19 97 GLY A N 1
ATOM 795 C CA . GLY A 1 97 ? -9.452 -0.148 4.697 1.00 96.19 97 GLY A CA 1
ATOM 796 C C . GLY A 1 97 ? -10.616 0.822 4.503 1.00 96.19 97 GLY A C 1
ATOM 797 O O . GLY A 1 97 ? -10.466 1.814 3.792 1.00 96.19 97 GLY A O 1
ATOM 798 N N . ILE A 1 98 ? -11.754 0.599 5.166 1.00 95.38 98 ILE A N 1
ATOM 799 C CA . ILE A 1 98 ? -12.893 1.532 5.132 1.00 95.38 98 ILE A CA 1
ATOM 800 C C . ILE A 1 98 ? -12.496 2.910 5.673 1.00 95.38 98 ILE A C 1
ATOM 802 O O . ILE A 1 98 ? -12.855 3.920 5.073 1.00 95.38 98 ILE A O 1
ATOM 806 N N . GLU A 1 99 ? -11.756 2.965 6.781 1.00 94.81 99 GLU A N 1
ATOM 807 C CA . GLU A 1 99 ? -11.305 4.228 7.374 1.00 94.81 99 GLU A CA 1
ATOM 808 C C . GLU A 1 99 ? -10.271 4.938 6.492 1.00 94.81 99 GLU A C 1
ATOM 810 O O . GLU A 1 99 ? -10.395 6.138 6.251 1.00 94.81 99 GLU A O 1
ATOM 815 N N . LEU A 1 100 ? -9.294 4.206 5.943 1.00 95.62 100 LEU A N 1
ATOM 816 C CA . LEU A 1 100 ? -8.259 4.789 5.085 1.00 95.62 100 LEU A CA 1
ATOM 817 C C . LEU A 1 100 ? -8.830 5.358 3.781 1.00 95.62 100 LEU A C 1
ATOM 819 O O . LEU A 1 100 ? -8.410 6.425 3.339 1.00 95.62 100 LEU A O 1
ATOM 823 N N . ASN A 1 101 ? -9.837 4.705 3.195 1.00 95.94 101 ASN A N 1
ATOM 824 C CA . ASN A 1 101 ? -10.498 5.191 1.980 1.00 95.94 101 ASN A CA 1
ATOM 825 C C . ASN A 1 101 ? -11.371 6.441 2.196 1.00 95.94 101 ASN A C 1
ATOM 827 O O . ASN A 1 101 ? -11.887 6.988 1.224 1.00 95.94 101 ASN A O 1
ATOM 831 N N . ARG A 1 102 ? -11.532 6.924 3.436 1.00 93.75 102 ARG A N 1
ATOM 832 C CA . ARG A 1 102 ? -12.154 8.232 3.709 1.00 93.75 102 ARG A CA 1
ATOM 833 C C . ARG A 1 102 ? -11.191 9.401 3.527 1.00 93.75 102 ARG A C 1
ATOM 835 O O . ARG A 1 102 ? -11.628 10.545 3.638 1.00 93.75 102 ARG A O 1
ATOM 842 N N . ALA A 1 103 ? -9.903 9.142 3.285 1.00 90.56 103 ALA A N 1
ATOM 843 C CA . ALA A 1 103 ? -8.931 10.207 3.099 1.00 90.56 103 ALA A CA 1
ATOM 844 C C . ALA A 1 103 ? -9.321 11.088 1.901 1.00 90.56 103 ALA A C 1
ATOM 846 O O . ALA A 1 103 ? -9.637 10.570 0.822 1.00 90.56 103 ALA A O 1
ATOM 847 N N . PRO A 1 104 ? -9.315 12.422 2.061 1.00 80.19 104 PRO A N 1
ATOM 848 C CA . PRO A 1 104 ? -9.676 13.307 0.971 1.00 80.19 104 PRO A CA 1
ATOM 849 C C . PRO A 1 104 ? -8.628 13.223 -0.149 1.00 80.19 104 PRO A C 1
ATOM 851 O O . PRO A 1 104 ? -7.442 12.984 0.081 1.00 80.19 104 PRO A O 1
ATOM 854 N N . ALA A 1 105 ? -9.076 13.440 -1.386 1.00 86.25 105 ALA A N 1
ATOM 855 C CA . ALA A 1 105 ? -8.234 13.482 -2.586 1.00 86.25 105 ALA A CA 1
ATOM 856 C C . ALA A 1 105 ? -7.525 12.168 -2.986 1.00 86.25 105 ALA A C 1
ATOM 858 O O . ALA A 1 105 ? -6.592 12.206 -3.796 1.00 86.25 105 ALA A O 1
ATOM 859 N N . LEU A 1 106 ? -7.955 11.005 -2.481 1.00 89.88 106 LEU A N 1
ATOM 860 C CA . LEU A 1 106 ? -7.521 9.713 -3.026 1.00 89.88 106 LEU A CA 1
ATOM 861 C C . LEU A 1 106 ? -7.892 9.612 -4.511 1.00 89.88 106 LEU A C 1
ATOM 863 O O . LEU A 1 106 ? -9.050 9.786 -4.884 1.00 89.88 106 LEU A O 1
ATOM 867 N N . LYS A 1 107 ? -6.903 9.329 -5.370 1.00 92.44 107 LYS A N 1
ATOM 868 C CA . LYS A 1 107 ? -7.131 9.173 -6.820 1.00 92.44 107 LYS A CA 1
ATOM 869 C C . LYS A 1 107 ? -7.613 7.772 -7.189 1.00 92.44 107 LYS A C 1
ATOM 871 O O . LYS A 1 107 ? -8.197 7.592 -8.251 1.00 92.44 107 LYS A O 1
ATOM 876 N N . ALA A 1 108 ? -7.343 6.794 -6.331 1.00 94.50 108 ALA A N 1
ATOM 877 C CA . ALA A 1 108 ? -7.777 5.417 -6.483 1.00 94.50 108 ALA A CA 1
ATOM 878 C C . ALA A 1 108 ? -8.019 4.784 -5.109 1.00 94.50 108 ALA A C 1
ATOM 880 O O . ALA A 1 108 ? -7.631 5.331 -4.074 1.00 94.50 108 ALA A O 1
ATOM 881 N N . ARG A 1 109 ? -8.677 3.626 -5.114 1.00 95.31 109 ARG A N 1
ATOM 882 C CA . ARG A 1 109 ? -9.023 2.885 -3.902 1.00 95.31 109 ARG A CA 1
ATOM 883 C C . ARG A 1 109 ? -7.777 2.274 -3.252 1.00 95.31 109 ARG A C 1
ATOM 885 O O . ARG A 1 109 ? -6.877 1.795 -3.942 1.00 95.31 109 ARG A O 1
ATOM 892 N N . LEU A 1 110 ? -7.775 2.250 -1.924 1.00 96.50 110 LEU A N 1
ATOM 893 C CA . LEU A 1 11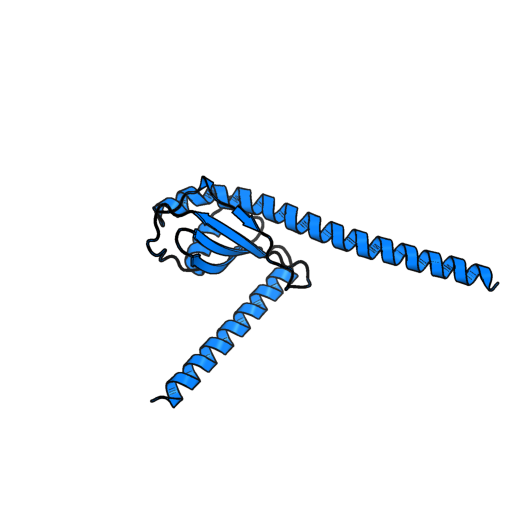0 ? -6.816 1.518 -1.101 1.00 96.50 110 LEU A CA 1
ATOM 894 C C . LEU A 1 110 ? -7.406 0.179 -0.665 1.00 96.50 110 LEU A C 1
ATOM 896 O O . LEU A 1 110 ? -8.590 0.096 -0.323 1.00 96.50 110 LEU A O 1
ATOM 900 N N . ILE A 1 111 ? -6.581 -0.857 -0.628 1.00 96.19 111 ILE A N 1
ATOM 901 C CA . ILE A 1 111 ? -6.911 -2.126 0.018 1.00 96.19 111 ILE A CA 1
ATOM 902 C C . ILE A 1 111 ? -5.871 -2.380 1.092 1.00 96.19 111 ILE A C 1
ATOM 904 O O . ILE A 1 111 ? -4.679 -2.351 0.814 1.00 96.19 111 ILE A O 1
ATOM 908 N N . VAL A 1 112 ? -6.337 -2.617 2.314 1.00 96.50 112 VAL A N 1
ATOM 909 C CA . VAL A 1 112 ? -5.474 -3.108 3.385 1.00 96.50 112 VAL A CA 1
ATOM 910 C C . VAL A 1 112 ? -5.440 -4.622 3.258 1.00 96.50 112 VAL A C 1
ATOM 912 O O . VAL A 1 112 ? -6.493 -5.256 3.341 1.00 96.50 112 VAL A O 1
ATOM 915 N N . THR A 1 113 ? -4.266 -5.182 2.993 1.00 93.06 113 THR A N 1
ATOM 916 C CA . THR A 1 113 ? -4.089 -6.623 2.766 1.00 93.06 113 THR A CA 1
ATOM 917 C C . THR A 1 113 ? -3.876 -7.370 4.074 1.00 93.06 113 THR A C 1
ATOM 919 O O . THR A 1 113 ? -4.396 -8.467 4.244 1.00 93.06 113 THR A O 1
ATOM 922 N N . GLU A 1 114 ? -3.176 -6.750 5.021 1.00 93.12 114 GLU A N 1
ATOM 923 C CA . GLU A 1 114 ? -2.823 -7.350 6.304 1.00 93.12 114 GLU A CA 1
ATOM 924 C C . GLU A 1 114 ? -2.783 -6.281 7.403 1.00 93.12 114 GLU A C 1
ATOM 926 O O . GLU A 1 114 ? -2.440 -5.126 7.146 1.00 93.12 114 GLU A O 1
ATOM 931 N N . CYS A 1 115 ? -3.116 -6.680 8.633 1.00 95.31 115 CYS A N 1
ATOM 932 C CA . CYS A 1 115 ? -2.878 -5.915 9.854 1.00 95.31 115 CYS A CA 1
ATOM 933 C C . CYS A 1 115 ? -2.298 -6.846 10.915 1.00 95.31 115 CYS A C 1
ATOM 935 O O . CYS A 1 115 ? -2.861 -7.910 11.175 1.00 95.31 115 CYS A O 1
ATOM 937 N N . TRP A 1 116 ? -1.244 -6.416 11.596 1.00 95.94 116 TRP A N 1
ATOM 938 C CA . TRP A 1 116 ? -0.658 -7.177 12.691 1.00 95.94 116 TRP A CA 1
ATOM 939 C C . TRP A 1 116 ? -0.049 -6.255 13.738 1.00 95.94 116 TRP A C 1
ATOM 941 O O . TRP A 1 116 ? 0.251 -5.086 13.501 1.00 95.94 116 TRP A O 1
ATOM 951 N N . GLN A 1 117 ? 0.130 -6.782 14.943 1.00 96.75 117 GLN A N 1
ATOM 952 C CA . GLN A 1 117 ? 0.751 -6.056 16.040 1.00 96.75 117 GLN A CA 1
ATOM 953 C C . GLN A 1 117 ? 1.980 -6.812 16.525 1.00 96.75 117 GLN A C 1
ATOM 955 O O . GLN A 1 117 ? 1.936 -8.016 16.768 1.00 96.75 117 GLN A O 1
ATOM 960 N N . ARG A 1 118 ? 3.075 -6.082 16.729 1.00 96.12 118 ARG A N 1
ATOM 961 C CA . ARG A 1 118 ? 4.301 -6.591 17.339 1.00 96.12 118 ARG A CA 1
ATOM 962 C C . ARG A 1 118 ? 4.686 -5.685 18.500 1.00 96.12 118 ARG A C 1
ATOM 964 O O . ARG A 1 118 ? 5.296 -4.639 18.300 1.00 96.12 118 ARG A O 1
ATOM 971 N N . GLY A 1 119 ? 4.319 -6.097 19.712 1.00 95.31 119 GLY A N 1
ATOM 972 C CA . GLY A 1 119 ? 4.548 -5.310 20.923 1.00 95.31 119 GLY A CA 1
ATOM 973 C C . GLY A 1 119 ? 3.783 -3.987 20.885 1.00 95.31 119 GLY A C 1
ATOM 974 O O . GLY A 1 119 ? 2.554 -3.975 20.841 1.00 95.31 119 GLY A O 1
ATOM 975 N N . ASP A 1 120 ? 4.521 -2.882 20.903 1.00 96.62 120 ASP A N 1
ATOM 976 C CA . ASP A 1 120 ? 4.024 -1.505 20.851 1.00 96.62 120 ASP A CA 1
ATOM 977 C C . ASP A 1 120 ? 3.931 -0.951 19.419 1.00 96.62 120 ASP A C 1
ATOM 979 O O . ASP A 1 120 ? 3.785 0.252 19.226 1.00 96.62 120 ASP A O 1
ATOM 983 N N . ARG A 1 121 ? 4.025 -1.805 18.394 1.00 97.38 121 ARG A N 1
ATOM 984 C CA . ARG A 1 121 ? 3.939 -1.396 16.987 1.00 97.38 121 ARG A CA 1
ATOM 985 C C . ARG A 1 121 ? 2.758 -2.058 16.315 1.00 97.38 121 ARG A C 1
ATOM 987 O O . ARG A 1 121 ? 2.657 -3.285 16.307 1.00 97.38 121 ARG A O 1
ATOM 994 N N . PHE A 1 122 ? 1.902 -1.243 15.720 1.00 97.44 122 PHE A N 1
ATOM 995 C CA . PHE A 1 122 ? 0.847 -1.695 14.832 1.00 97.44 122 PHE A CA 1
ATOM 996 C C . PHE A 1 122 ? 1.312 -1.518 13.391 1.00 97.44 122 PHE A C 1
ATOM 998 O O . PHE A 1 122 ? 1.703 -0.422 12.988 1.00 97.44 122 PHE A O 1
ATOM 1005 N N . HIS A 1 123 ? 1.309 -2.619 12.656 1.00 97.56 123 HIS A N 1
ATOM 1006 C CA . HIS A 1 123 ? 1.723 -2.707 11.270 1.00 97.56 123 HIS A CA 1
ATOM 1007 C C . HIS A 1 123 ? 0.506 -3.002 10.392 1.00 97.56 123 HIS A C 1
ATOM 1009 O O . HIS A 1 123 ? -0.408 -3.724 10.806 1.00 97.56 123 HIS A O 1
ATOM 1015 N N . PHE A 1 124 ? 0.485 -2.434 9.193 1.00 96.75 124 PHE A N 1
ATOM 1016 C CA . PHE A 1 124 ? -0.531 -2.740 8.198 1.00 96.75 124 PHE A CA 1
ATOM 1017 C C . PHE A 1 124 ? -0.008 -2.503 6.785 1.00 96.75 124 PHE A C 1
ATOM 1019 O O . PHE A 1 124 ? 0.669 -1.509 6.522 1.00 96.75 124 PHE A O 1
ATOM 1026 N N . ASP A 1 125 ? -0.388 -3.388 5.873 1.00 95.69 125 ASP A N 1
ATOM 1027 C CA . ASP A 1 125 ? 0.013 -3.319 4.472 1.00 95.69 125 ASP A CA 1
ATOM 1028 C C . ASP A 1 125 ? -1.108 -2.736 3.622 1.00 95.69 125 ASP A C 1
ATOM 1030 O O . ASP A 1 125 ? -2.269 -3.134 3.736 1.00 95.69 125 ASP A O 1
ATOM 1034 N N . VAL A 1 126 ? -0.760 -1.779 2.761 1.00 96.31 126 VAL A N 1
ATOM 1035 C CA . VAL A 1 126 ? -1.709 -1.059 1.908 1.00 96.31 126 VAL A CA 1
ATOM 1036 C C . VAL A 1 126 ? -1.317 -1.195 0.445 1.00 96.31 126 VAL A C 1
ATOM 1038 O O . VAL A 1 126 ? -0.271 -0.703 0.027 1.00 96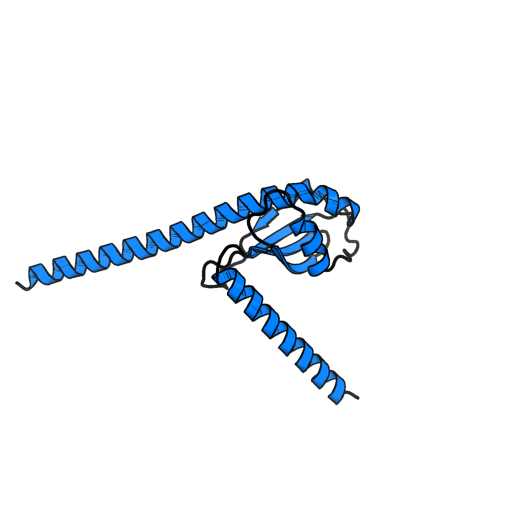.31 126 VAL A O 1
ATOM 1041 N N . ALA A 1 127 ? -2.204 -1.787 -0.350 1.00 95.56 127 ALA A N 1
ATOM 1042 C CA . ALA A 1 127 ? -2.143 -1.811 -1.804 1.00 95.56 127 ALA A CA 1
ATOM 1043 C C . ALA A 1 127 ? -2.895 -0.609 -2.404 1.00 95.56 127 ALA A C 1
ATOM 1045 O O . ALA A 1 127 ? -4.057 -0.353 -2.065 1.00 95.56 127 ALA A O 1
ATOM 1046 N N . TYR A 1 128 ? -2.254 0.113 -3.328 1.00 95.88 128 TYR A N 1
ATOM 1047 C CA . TYR A 1 128 ? -2.838 1.264 -4.019 1.00 95.88 128 TYR A CA 1
ATOM 1048 C C . TYR A 1 128 ? -3.258 0.925 -5.450 1.00 95.88 128 TYR A C 1
ATOM 1050 O O . TYR A 1 128 ? -2.426 0.768 -6.342 1.00 95.88 128 TYR A O 1
ATOM 1058 N N . LEU A 1 129 ? -4.568 0.859 -5.694 1.00 95.56 129 LEU A N 1
ATOM 1059 C CA . LEU A 1 129 ? -5.144 0.354 -6.945 1.00 95.56 129 LEU A CA 1
ATOM 1060 C C . LEU A 1 129 ? -5.142 1.378 -8.093 1.00 95.56 129 LEU A C 1
ATOM 1062 O O . LEU A 1 129 ? -6.163 1.594 -8.745 1.00 95.56 129 LEU A O 1
ATOM 1066 N N . ILE A 1 130 ? -4.018 2.054 -8.321 1.00 94.88 130 ILE A N 1
ATOM 1067 C CA . ILE A 1 130 ? -3.886 3.068 -9.376 1.00 94.88 130 ILE A CA 1
ATOM 1068 C C . ILE A 1 130 ? -3.328 2.504 -10.690 1.00 94.88 130 ILE A C 1
ATOM 1070 O O . ILE A 1 130 ? -3.505 3.124 -11.737 1.00 94.88 130 ILE A O 1
ATOM 1074 N N . ASN A 1 131 ? -2.674 1.340 -10.658 1.00 93.25 131 ASN A N 1
ATOM 1075 C CA . ASN A 1 131 ? -2.119 0.681 -11.838 1.00 93.25 131 ASN A CA 1
ATOM 1076 C C . ASN A 1 131 ? -2.599 -0.776 -11.986 1.00 93.25 131 ASN A C 1
ATOM 1078 O O . ASN A 1 131 ? -3.003 -1.401 -10.999 1.00 93.25 131 ASN A O 1
ATOM 1082 N N . PRO A 1 132 ? -2.551 -1.329 -13.214 1.00 92.94 132 PRO A N 1
ATOM 1083 C CA . PRO A 1 132 ? -2.966 -2.703 -13.491 1.00 92.94 132 PRO A CA 1
ATOM 1084 C C . PRO A 1 132 ? -2.213 -3.749 -12.672 1.00 92.94 132 PRO A C 1
ATOM 1086 O O . PRO A 1 132 ? -2.806 -4.733 -12.248 1.00 92.94 132 PRO A O 1
ATOM 1089 N N . GLU A 1 133 ? -0.929 -3.532 -12.406 1.00 92.38 133 GLU A N 1
ATOM 1090 C CA . GLU A 1 133 ? -0.088 -4.522 -11.740 1.00 92.38 133 GLU A CA 1
ATOM 1091 C C . GLU A 1 133 ? -0.461 -4.694 -10.264 1.00 92.38 133 GLU A C 1
ATOM 1093 O O . GLU A 1 133 ? -0.446 -5.809 -9.747 1.00 92.38 133 GLU A O 1
ATOM 1098 N N . THR A 1 134 ? -0.883 -3.618 -9.591 1.00 93.69 134 THR A N 1
ATOM 1099 C CA . THR A 1 134 ? -1.408 -3.721 -8.221 1.00 93.69 134 THR A CA 1
ATOM 1100 C C . THR A 1 134 ? -2.805 -4.340 -8.192 1.00 93.69 134 THR A C 1
ATOM 1102 O O . THR A 1 134 ? -3.131 -5.068 -7.258 1.00 93.69 134 THR A O 1
ATOM 1105 N N . LEU A 1 135 ? -3.628 -4.097 -9.219 1.00 93.69 135 LEU A N 1
ATOM 1106 C CA . LEU A 1 135 ? -4.934 -4.751 -9.364 1.00 93.69 135 LEU A CA 1
ATOM 1107 C C . LEU A 1 135 ? -4.792 -6.268 -9.559 1.00 93.69 135 LEU A C 1
ATOM 1109 O O . LEU A 1 135 ? -5.481 -7.029 -8.882 1.00 93.69 135 LEU A O 1
ATOM 1113 N N . GLU A 1 136 ? -3.892 -6.694 -10.449 1.00 91.81 136 GLU A N 1
ATOM 1114 C CA . GLU A 1 136 ? -3.568 -8.106 -10.691 1.00 91.81 136 GLU A CA 1
ATOM 1115 C C . GLU A 1 136 ? -3.049 -8.760 -9.406 1.00 91.81 136 GLU A C 1
ATOM 1117 O O . GLU A 1 136 ? -3.601 -9.768 -8.972 1.00 91.81 136 GLU A O 1
ATOM 1122 N N . TYR A 1 137 ? -2.085 -8.117 -8.736 1.00 91.31 137 TYR A N 1
ATOM 1123 C CA . TYR A 1 137 ? -1.542 -8.585 -7.462 1.00 91.31 137 TYR A CA 1
ATOM 1124 C C . TYR A 1 137 ? -2.632 -8.851 -6.416 1.00 91.31 137 TYR A C 1
ATOM 1126 O O . TYR A 1 137 ? -2.690 -9.941 -5.850 1.00 91.31 137 TYR A O 1
ATOM 1134 N N . VAL A 1 138 ? -3.515 -7.879 -6.159 1.00 92.31 138 VAL A N 1
ATOM 1135 C CA . VAL A 1 138 ? -4.576 -8.059 -5.156 1.00 92.31 138 VAL A CA 1
ATOM 1136 C C . VAL A 1 138 ? -5.548 -9.163 -5.575 1.00 92.31 138 VAL A C 1
ATOM 1138 O O . VAL A 1 138 ? -5.982 -9.946 -4.731 1.00 92.31 138 VAL A O 1
ATOM 1141 N N . GLY A 1 139 ? -5.878 -9.247 -6.866 1.00 91.44 139 GLY A N 1
ATOM 1142 C CA . GLY A 1 139 ? -6.723 -10.313 -7.398 1.00 91.44 139 GLY A CA 1
ATOM 1143 C C . GLY A 1 139 ? -6.115 -11.701 -7.192 1.00 91.44 139 GLY A C 1
ATOM 1144 O O . GLY A 1 139 ? -6.832 -12.638 -6.850 1.00 91.44 139 GLY A O 1
ATOM 1145 N N . ASP A 1 140 ? -4.802 -11.837 -7.353 1.00 90.38 140 ASP A N 1
ATOM 1146 C CA . ASP A 1 140 ? -4.101 -13.099 -7.131 1.00 90.38 140 ASP A CA 1
ATOM 1147 C C . ASP A 1 140 ? -3.994 -13.452 -5.644 1.00 90.38 140 ASP A C 1
ATOM 1149 O O . ASP A 1 140 ? -4.212 -14.608 -5.285 1.00 90.38 140 ASP A O 1
ATOM 1153 N N . MET A 1 141 ? -3.767 -12.473 -4.761 1.00 88.25 141 MET A N 1
ATOM 1154 C CA . MET A 1 141 ? -3.793 -12.701 -3.308 1.00 88.25 141 MET A CA 1
ATOM 1155 C C . MET A 1 141 ? -5.166 -13.178 -2.820 1.00 88.25 141 MET A C 1
ATOM 1157 O O . MET A 1 141 ? -5.240 -14.064 -1.973 1.00 88.25 141 MET A O 1
ATOM 1161 N N . ALA A 1 142 ? -6.254 -12.638 -3.376 1.00 87.88 142 ALA A N 1
ATOM 1162 C CA . ALA A 1 142 ? -7.607 -13.067 -3.026 1.00 87.88 142 ALA A CA 1
ATOM 1163 C C . ALA A 1 142 ? -7.853 -14.544 -3.373 1.00 87.88 142 ALA A C 1
ATOM 1165 O O . ALA A 1 142 ? -8.395 -15.284 -2.557 1.00 87.88 142 ALA A O 1
ATOM 1166 N N . LYS A 1 143 ? -7.387 -14.999 -4.543 1.00 87.94 143 LYS A N 1
ATOM 1167 C CA . LYS A 1 143 ? -7.490 -16.413 -4.942 1.00 87.94 143 LYS A CA 1
ATOM 1168 C C . LYS A 1 143 ? -6.717 -17.330 -3.995 1.00 87.94 143 LYS A C 1
ATOM 1170 O O . LYS A 1 143 ? -7.190 -18.417 -3.688 1.00 87.94 143 LYS A O 1
ATOM 1175 N N . ILE A 1 144 ? -5.531 -16.908 -3.546 1.00 84.19 144 ILE A N 1
ATOM 1176 C CA . ILE A 1 144 ? -4.727 -17.687 -2.592 1.00 84.19 144 ILE A CA 1
ATOM 1177 C C . ILE A 1 144 ? -5.477 -17.825 -1.265 1.00 84.19 144 ILE A C 1
ATOM 1179 O O . ILE A 1 144 ? -5.606 -18.937 -0.764 1.00 84.19 144 ILE A O 1
ATOM 1183 N N . ALA A 1 145 ? -6.051 -16.735 -0.750 1.00 82.75 145 ALA A N 1
ATOM 1184 C CA . ALA A 1 145 ? -6.833 -16.771 0.484 1.00 82.75 145 ALA A CA 1
ATOM 1185 C C . ALA A 1 145 ? -8.038 -17.730 0.392 1.00 82.75 145 ALA A C 1
ATOM 1187 O O . ALA A 1 145 ? -8.286 -18.496 1.320 1.00 82.75 145 ALA A O 1
ATOM 1188 N N . GLU A 1 146 ? -8.751 -17.749 -0.739 1.00 86.00 146 GLU A N 1
ATOM 1189 C CA . GLU A 1 146 ? -9.857 -18.692 -0.971 1.00 86.00 146 GLU A CA 1
ATOM 1190 C C . GLU A 1 146 ? -9.397 -20.160 -0.947 1.00 86.00 146 GLU A C 1
ATOM 1192 O O . GLU A 1 146 ? -10.083 -21.023 -0.391 1.00 86.00 146 GLU A O 1
ATOM 1197 N N . VAL A 1 147 ? -8.230 -20.452 -1.530 1.00 85.94 147 VAL A N 1
ATOM 1198 C CA . VAL A 1 147 ? -7.639 -21.798 -1.528 1.00 85.94 147 VAL A CA 1
ATOM 1199 C C . VAL A 1 147 ? -7.213 -22.209 -0.118 1.00 85.94 147 VAL A C 1
ATOM 1201 O O . VAL A 1 147 ? -7.518 -23.328 0.301 1.00 85.94 147 VAL A O 1
ATOM 1204 N N . ASP A 1 148 ? -6.569 -21.315 0.631 1.00 82.06 148 ASP A N 1
ATOM 1205 C CA . ASP A 1 148 ? -6.133 -21.570 2.008 1.00 82.06 148 ASP A CA 1
ATOM 1206 C C . ASP A 1 148 ? -7.334 -21.848 2.929 1.00 82.06 148 ASP A C 1
ATOM 1208 O O . ASP A 1 148 ? -7.318 -22.789 3.729 1.00 82.06 148 ASP A O 1
ATOM 1212 N N . GLU A 1 149 ? -8.422 -21.086 2.777 1.00 84.19 149 GLU A N 1
ATOM 1213 C CA . GLU A 1 149 ? -9.673 -21.318 3.503 1.00 84.19 149 GLU A CA 1
ATOM 1214 C C . GLU A 1 149 ? -10.312 -22.672 3.164 1.00 84.19 149 GLU A C 1
ATOM 1216 O O . GLU A 1 149 ? -10.842 -23.350 4.053 1.00 84.19 149 GLU A O 1
ATOM 1221 N N . ALA A 1 150 ? -10.282 -23.080 1.892 1.00 84.12 150 ALA A N 1
ATOM 1222 C CA . ALA A 1 150 ? -10.803 -24.374 1.462 1.00 84.12 150 ALA A CA 1
ATOM 1223 C C . ALA A 1 150 ? -9.990 -25.535 2.062 1.00 84.12 150 ALA A C 1
ATOM 1225 O O . ALA A 1 150 ? -10.571 -26.460 2.634 1.00 84.12 150 ALA A O 1
ATOM 1226 N N . GLN A 1 151 ? -8.658 -25.448 2.025 1.00 84.00 151 GLN A N 1
ATOM 1227 C CA . GLN A 1 151 ? -7.768 -26.453 2.614 1.00 84.00 151 GLN A CA 1
ATOM 1228 C C . GLN A 1 151 ? -7.931 -26.551 4.135 1.00 84.00 151 GLN A C 1
ATOM 1230 O O . GLN A 1 151 ? -7.987 -27.652 4.686 1.00 84.00 151 GLN A O 1
ATOM 1235 N N . ALA A 1 152 ? -8.065 -25.417 4.829 1.00 82.75 152 ALA A N 1
ATOM 1236 C CA . ALA A 1 152 ? -8.289 -25.401 6.272 1.00 82.75 152 ALA A CA 1
ATOM 1237 C C . ALA A 1 152 ? -9.582 -26.140 6.666 1.00 82.75 152 ALA A C 1
ATOM 1239 O O . ALA A 1 152 ? -9.603 -26.864 7.665 1.00 82.75 152 ALA A O 1
ATOM 1240 N N . LYS A 1 153 ? -10.650 -26.007 5.867 1.00 84.06 153 LYS A N 1
ATOM 1241 C CA . LYS A 1 153 ? -11.912 -26.738 6.072 1.00 84.06 153 LYS A CA 1
ATOM 1242 C C . LYS A 1 153 ? -11.746 -28.240 5.845 1.00 84.06 153 LYS A C 1
ATOM 1244 O O . LYS A 1 153 ? -12.215 -29.021 6.668 1.00 84.06 153 LYS A O 1
ATOM 1249 N N . GLU A 1 154 ? -11.050 -28.655 4.788 1.00 82.62 154 GLU A N 1
ATOM 1250 C CA . GLU A 1 154 ? -10.795 -30.078 4.521 1.00 82.62 154 GLU A CA 1
ATOM 1251 C C . GLU A 1 154 ? -9.979 -30.750 5.632 1.00 82.62 154 GLU A C 1
ATOM 1253 O O . GLU A 1 154 ? -10.323 -31.852 6.061 1.00 82.62 154 GLU A O 1
ATOM 1258 N N . ILE A 1 155 ? -8.939 -30.084 6.144 1.00 80.69 155 ILE A N 1
ATOM 1259 C CA . ILE A 1 155 ? -8.096 -30.606 7.232 1.00 80.69 155 ILE A CA 1
ATOM 1260 C C . ILE A 1 155 ? -8.898 -30.776 8.525 1.00 80.69 155 ILE A C 1
ATOM 1262 O O . ILE A 1 155 ? -8.714 -31.769 9.230 1.00 80.69 155 ILE A O 1
ATOM 1266 N N . ASN A 1 156 ? -9.773 -29.822 8.850 1.00 76.38 156 ASN A N 1
ATOM 1267 C CA . ASN A 1 156 ? -10.606 -29.909 10.048 1.00 76.38 156 ASN A CA 1
ATOM 1268 C C . ASN A 1 156 ? -11.641 -31.037 9.935 1.00 76.38 156 ASN A C 1
ATOM 1270 O O . ASN A 1 156 ? -11.813 -31.781 10.893 1.00 76.38 156 ASN A O 1
ATOM 1274 N N . ASN A 1 157 ? -12.223 -31.247 8.751 1.00 75.25 157 ASN A N 1
ATOM 1275 C CA . ASN A 1 157 ? -13.178 -32.333 8.510 1.00 75.25 157 ASN A CA 1
ATOM 1276 C C . ASN A 1 157 ? -12.557 -33.744 8.579 1.00 75.25 157 ASN A C 1
ATOM 1278 O O . ASN A 1 157 ? -13.287 -34.707 8.763 1.00 75.25 157 ASN A O 1
ATOM 1282 N N . HIS A 1 158 ? -11.236 -33.892 8.416 1.00 66.81 158 HIS A N 1
ATOM 1283 C CA . HIS A 1 158 ? -10.537 -35.186 8.547 1.00 66.81 158 HIS A CA 1
ATOM 1284 C C . HIS A 1 158 ? -10.028 -35.469 9.973 1.00 66.81 158 HIS A C 1
ATOM 1286 O O . HIS A 1 158 ? -9.433 -36.521 10.215 1.00 66.81 158 HIS A O 1
ATOM 1292 N N . LYS A 1 159 ? -10.192 -34.519 10.902 1.00 60.44 159 LYS A N 1
ATOM 1293 C CA . LYS A 1 159 ? -9.823 -34.663 12.320 1.00 60.44 159 LYS A CA 1
ATOM 1294 C C . LYS A 1 159 ? -11.024 -34.955 13.229 1.00 60.44 159 LYS A C 1
ATOM 1296 O O . LYS A 1 159 ? -10.801 -35.216 14.412 1.00 60.44 159 LYS A O 1
ATOM 1301 N N . GLU A 1 160 ? -12.240 -34.896 12.689 1.00 51.16 160 GLU A N 1
ATOM 1302 C CA . GLU A 1 160 ? -13.491 -35.348 13.320 1.00 51.16 160 GLU A CA 1
ATOM 1303 C C . GLU A 1 160 ? -13.800 -36.801 12.935 1.00 51.16 160 GLU A C 1
ATOM 1305 O O . GLU A 1 160 ? -14.296 -37.538 13.818 1.00 51.16 160 GLU A O 1
#